Protein AF-A0A1M6QXR2-F1 (afdb_monomer_lite)

pLDDT: mean 83.91, std 20.73, range [35.38, 98.38]

Foldseek 3Di:
DDDPVVVVVVVPPPPDPPPPPPPPPPPDDDDDLLVVLVVVLVVLVVLCVLFDCVVNVVVNVVLSVLSVVCSVVVPSVSSVVSVVVSVVSVVVRLVVLVVVLVVLVVLLVPQP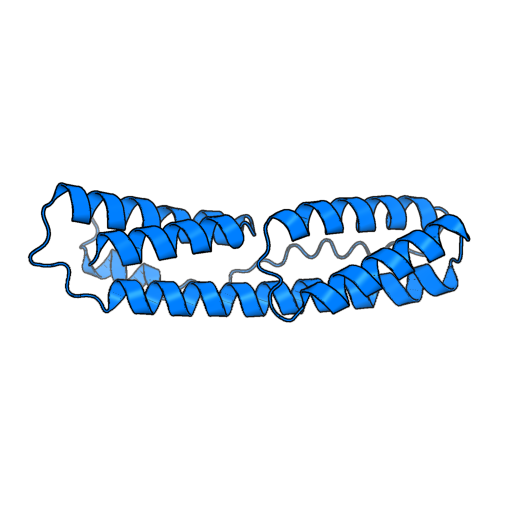QVPPDPVLVVLLVVLQVCLVVCNVVSNSVSSVVSSVVSSVSSD

Sequence (155 aa):
MFTKKQKIALIITCILSITITATASIVLLKPNNLNDFKEYVRNYKINFEHYILDKNEDTYKDLIAESEEAISNKDDKKILELKPKLKELEKKVIAEDTDLINSGLQEVKSIDISNLPEDKKKRIDSLLSEVDTLCSEKNFLKANTNIVQAKTAAK

Organism: NCBI:txid1121302

Radius of gyration: 20.45 Å; chains: 1; bounding box: 44×43×54 Å

Structure (mmCIF, N/CA/C/O backbone):
data_AF-A0A1M6QXR2-F1
#
_entry.id   AF-A0A1M6QXR2-F1
#
loop_
_atom_site.group_PDB
_atom_site.id
_atom_site.type_symbol
_atom_site.label_atom_id
_atom_site.label_alt_id
_atom_site.label_comp_id
_atom_site.label_asym_id
_atom_site.label_entity_id
_atom_site.label_seq_id
_atom_site.pdbx_PDB_ins_code
_atom_site.Cartn_x
_atom_site.Cartn_y
_atom_site.Cartn_z
_atom_site.occupancy
_atom_site.B_iso_or_equiv
_atom_site.auth_seq_id
_atom_site.auth_comp_id
_atom_site.auth_asym_id
_atom_site.auth_atom_id
_atom_site.pdbx_PDB_model_num
ATOM 1 N N . MET A 1 1 ? -12.370 32.990 19.298 1.00 40.78 1 MET A N 1
ATOM 2 C CA . MET A 1 1 ? -12.792 31.822 20.104 1.00 40.78 1 MET A CA 1
ATOM 3 C C . MET A 1 1 ? -13.859 31.081 19.305 1.00 40.78 1 MET A C 1
ATOM 5 O O . MET A 1 1 ? -15.010 31.487 19.313 1.00 40.78 1 MET A O 1
ATOM 9 N N . PHE A 1 2 ? -13.454 30.103 18.491 1.00 35.38 2 PHE A N 1
ATOM 10 C CA . PHE A 1 2 ? -14.347 29.434 17.534 1.00 35.38 2 PHE A CA 1
ATOM 11 C C . PHE A 1 2 ? -15.069 28.258 18.203 1.00 35.38 2 PHE A C 1
ATOM 13 O O . PHE A 1 2 ? -14.453 27.467 18.923 1.00 35.38 2 PHE A O 1
ATOM 20 N N . THR A 1 3 ? -16.381 28.160 17.995 1.00 49.41 3 THR A N 1
ATOM 21 C CA . THR A 1 3 ? -17.232 27.151 18.646 1.00 49.41 3 THR A CA 1
ATOM 22 C C . THR A 1 3 ? -17.075 25.784 17.972 1.00 49.41 3 THR A C 1
ATOM 24 O O . THR A 1 3 ? -16.751 25.703 16.789 1.00 49.41 3 THR A O 1
ATOM 27 N N . LYS A 1 4 ? -17.304 24.683 18.712 1.00 49.81 4 LYS A N 1
ATOM 28 C CA . LYS A 1 4 ? -17.105 23.283 18.256 1.00 49.81 4 LYS A CA 1
ATOM 29 C C . LYS A 1 4 ? -17.721 22.969 16.878 1.00 49.81 4 LYS A C 1
ATOM 31 O O . LYS A 1 4 ? -17.183 22.140 16.156 1.00 49.81 4 LYS A O 1
ATOM 36 N N . LYS A 1 5 ? -18.786 23.670 16.476 1.00 43.12 5 LYS A N 1
ATOM 37 C CA . LYS A 1 5 ? -19.438 23.506 15.166 1.00 43.12 5 LYS A CA 1
ATOM 38 C C . LYS A 1 5 ? -18.622 24.080 13.994 1.00 43.12 5 LYS A C 1
ATOM 40 O O . LYS A 1 5 ? -18.680 23.535 12.901 1.00 43.12 5 LYS A O 1
ATOM 45 N N . GLN A 1 6 ? -17.791 25.099 14.229 1.00 43.47 6 GLN A N 1
ATOM 46 C CA . GLN A 1 6 ? -16.884 25.672 13.221 1.00 43.47 6 GLN A CA 1
ATOM 47 C C . GLN A 1 6 ? -15.628 24.816 12.999 1.00 43.47 6 GLN A C 1
ATOM 49 O O . GLN A 1 6 ? -15.029 24.891 11.935 1.00 43.47 6 GLN A O 1
ATOM 54 N N . LYS A 1 7 ? -15.262 23.957 13.964 1.00 45.09 7 LYS A N 1
ATOM 55 C CA . LYS A 1 7 ? -14.206 22.946 13.780 1.00 45.09 7 LYS A CA 1
ATOM 56 C C . LYS A 1 7 ? -14.686 21.770 12.929 1.00 45.09 7 LYS A C 1
ATOM 58 O O . LYS A 1 7 ? -13.920 21.265 12.127 1.00 45.09 7 LYS A O 1
ATOM 63 N N . ILE A 1 8 ? -15.960 21.386 13.054 1.00 46.97 8 ILE A N 1
ATOM 64 C CA . ILE A 1 8 ? -16.560 20.294 12.268 1.00 46.97 8 ILE A CA 1
ATOM 65 C C . ILE A 1 8 ? -16.836 20.736 10.822 1.00 46.97 8 ILE A C 1
ATOM 67 O O . ILE A 1 8 ? -16.639 19.957 9.898 1.00 46.97 8 ILE A O 1
ATOM 71 N N . ALA A 1 9 ? -17.181 22.007 10.599 1.00 40.00 9 ALA A N 1
ATOM 72 C CA . ALA A 1 9 ? -17.304 22.563 9.249 1.00 40.00 9 ALA A CA 1
ATOM 73 C C . ALA A 1 9 ? -15.960 22.669 8.494 1.00 40.00 9 ALA A C 1
ATOM 75 O O . ALA A 1 9 ? -15.962 22.798 7.276 1.00 40.00 9 ALA A O 1
ATOM 76 N N . LEU A 1 10 ? -14.821 22.575 9.190 1.00 38.84 10 LEU A N 1
ATOM 77 C CA . LEU A 1 10 ? -13.484 22.571 8.583 1.00 38.84 10 LEU A CA 1
ATOM 78 C C . LEU A 1 10 ? -13.005 21.154 8.202 1.00 38.84 10 LEU A C 1
ATOM 80 O O . LEU A 1 10 ? -11.999 21.013 7.520 1.00 38.84 10 LEU A O 1
ATOM 84 N N . ILE A 1 11 ? -13.751 20.112 8.593 1.00 44.84 11 ILE A N 1
ATOM 85 C CA . ILE A 1 11 ? -13.460 18.697 8.290 1.00 44.84 11 ILE A CA 1
ATOM 86 C C . ILE A 1 11 ? -14.039 18.285 6.918 1.00 44.84 11 ILE A C 1
ATOM 88 O O . ILE A 1 11 ? -13.670 17.255 6.367 1.00 44.84 11 ILE A O 1
ATOM 92 N N . ILE A 1 12 ? -14.901 19.116 6.318 1.00 45.62 12 ILE A N 1
ATOM 93 C CA . ILE A 1 12 ? -15.540 18.863 5.009 1.00 45.62 12 ILE A CA 1
ATOM 94 C C . ILE A 1 12 ? -14.796 19.573 3.854 1.00 45.62 12 ILE A C 1
ATOM 96 O O . ILE A 1 12 ? -15.169 19.452 2.691 1.00 45.62 12 ILE A O 1
ATOM 100 N N . THR A 1 13 ? -13.675 20.243 4.138 1.00 40.47 13 THR A N 1
ATOM 101 C CA . THR A 1 13 ? -12.895 20.992 3.137 1.00 40.47 13 THR A CA 1
ATOM 102 C C . THR A 1 13 ? -11.477 20.441 2.983 1.00 40.47 13 THR A C 1
ATOM 104 O O . THR A 1 13 ? -10.509 21.188 3.000 1.00 40.47 13 THR A O 1
ATOM 107 N N . CYS A 1 14 ? -11.344 19.126 2.810 1.00 40.25 14 CYS A N 1
ATOM 108 C CA . CYS A 1 14 ? -10.153 18.532 2.182 1.00 40.25 14 CYS A CA 1
ATOM 109 C C . CYS A 1 14 ? -10.508 17.885 0.836 1.00 40.25 14 CYS A C 1
ATOM 111 O O . CYS A 1 14 ? -9.893 16.923 0.389 1.00 40.25 14 CYS A O 1
ATOM 113 N N . ILE A 1 15 ? -11.509 18.449 0.161 1.00 48.75 15 ILE A N 1
ATOM 114 C CA . ILE A 1 15 ? -11.624 18.361 -1.289 1.00 48.75 15 ILE A CA 1
ATOM 115 C C . ILE A 1 15 ? -10.658 19.431 -1.833 1.00 48.75 15 ILE A C 1
ATOM 117 O O . ILE A 1 15 ? -10.824 20.600 -1.504 1.00 48.75 15 ILE A O 1
ATOM 121 N N . LEU A 1 16 ? -9.674 19.030 -2.652 1.00 41.19 16 LEU A N 1
ATOM 122 C CA . LEU A 1 16 ? -8.800 19.883 -3.497 1.00 41.19 16 LEU A CA 1
ATOM 123 C C . LEU A 1 16 ? -7.460 20.430 -2.957 1.00 41.19 16 LEU A C 1
ATOM 125 O O . LEU A 1 16 ? -6.986 21.452 -3.449 1.00 41.19 16 LEU A O 1
ATOM 129 N N . SER A 1 17 ? -6.739 19.727 -2.084 1.00 41.88 17 SER A N 1
ATOM 130 C CA . SER A 1 17 ? -5.300 20.024 -1.926 1.00 41.88 17 SER A CA 1
ATOM 131 C C . SER A 1 17 ? -4.427 18.788 -1.777 1.00 41.88 17 SER A C 1
ATOM 133 O O . SER A 1 17 ? -3.462 18.782 -1.018 1.00 41.88 17 SER A O 1
ATOM 135 N N . ILE A 1 18 ? -4.702 17.754 -2.576 1.00 46.78 18 ILE A N 1
ATOM 136 C CA . ILE A 1 18 ? -3.607 16.898 -3.026 1.00 46.78 18 ILE A CA 1
ATOM 137 C C . ILE A 1 18 ? -2.852 17.748 -4.048 1.00 46.78 18 ILE A C 1
ATOM 139 O O . ILE A 1 18 ? -3.091 17.669 -5.253 1.00 46.78 18 ILE A O 1
ATOM 143 N N . THR A 1 19 ? -1.960 18.621 -3.575 1.00 39.75 19 THR A N 1
ATOM 144 C CA . THR A 1 19 ? -0.821 19.024 -4.394 1.00 39.75 19 THR A CA 1
ATOM 145 C C . THR A 1 19 ? -0.049 17.746 -4.635 1.00 39.75 19 THR A C 1
ATOM 147 O O . THR A 1 19 ? 0.795 17.341 -3.841 1.00 39.75 19 THR A O 1
ATOM 150 N N . ILE A 1 20 ? -0.416 17.072 -5.722 1.00 46.62 20 ILE A N 1
ATOM 151 C CA . ILE A 1 20 ? 0.400 16.070 -6.366 1.00 46.62 20 ILE A CA 1
ATOM 152 C C . ILE A 1 20 ? 1.669 16.839 -6.722 1.00 46.62 20 ILE A C 1
ATOM 154 O O . ILE A 1 20 ? 1.761 17.448 -7.786 1.00 46.62 20 ILE A O 1
ATOM 158 N N . THR A 1 21 ? 2.666 16.828 -5.842 1.00 40.25 21 THR A N 1
ATOM 159 C CA . THR A 1 21 ? 4.056 16.956 -6.261 1.00 40.25 21 THR A CA 1
ATOM 160 C C . THR A 1 21 ? 4.377 15.684 -7.037 1.00 40.25 21 THR A C 1
ATOM 162 O O . THR A 1 21 ? 5.170 14.837 -6.648 1.00 40.25 21 THR A O 1
ATOM 165 N N . ALA A 1 22 ? 3.733 15.553 -8.199 1.00 41.28 22 ALA A N 1
ATOM 166 C CA . ALA A 1 22 ? 4.367 14.971 -9.347 1.00 41.28 22 ALA A CA 1
ATOM 167 C C . ALA A 1 22 ? 5.531 15.914 -9.586 1.00 41.28 22 ALA A C 1
ATOM 169 O O . ALA A 1 22 ? 5.405 16.939 -10.254 1.00 41.28 22 ALA A O 1
ATOM 170 N N . THR A 1 23 ? 6.677 15.573 -9.014 1.00 39.91 23 THR A N 1
ATOM 171 C CA . THR A 1 23 ? 7.935 15.864 -9.669 1.00 39.91 23 THR A CA 1
ATOM 172 C C . THR A 1 23 ? 7.852 15.161 -11.023 1.00 39.91 23 THR A C 1
ATOM 174 O O . THR A 1 23 ? 8.256 14.019 -11.225 1.00 39.91 23 THR A O 1
ATOM 177 N N . ALA A 1 24 ? 7.186 15.834 -11.964 1.00 41.31 24 ALA A N 1
ATOM 178 C CA . ALA A 1 24 ? 7.254 15.560 -13.375 1.00 41.31 24 ALA A CA 1
ATOM 179 C C . ALA A 1 24 ? 8.661 15.971 -13.791 1.00 41.31 24 ALA A C 1
ATOM 181 O O . ALA A 1 24 ? 8.887 17.029 -14.370 1.00 41.31 24 ALA A O 1
ATOM 182 N N . SER A 1 25 ? 9.621 15.119 -13.455 1.00 40.91 25 SER A N 1
ATOM 183 C CA . SER A 1 25 ? 10.921 15.105 -14.091 1.00 40.91 25 SER A CA 1
ATOM 184 C C . SER A 1 25 ? 10.690 14.619 -15.522 1.00 40.91 25 SER A C 1
ATOM 186 O O . SER A 1 25 ? 10.895 13.450 -15.843 1.00 40.91 25 SER A O 1
ATOM 188 N N . ILE A 1 26 ? 10.190 15.511 -16.3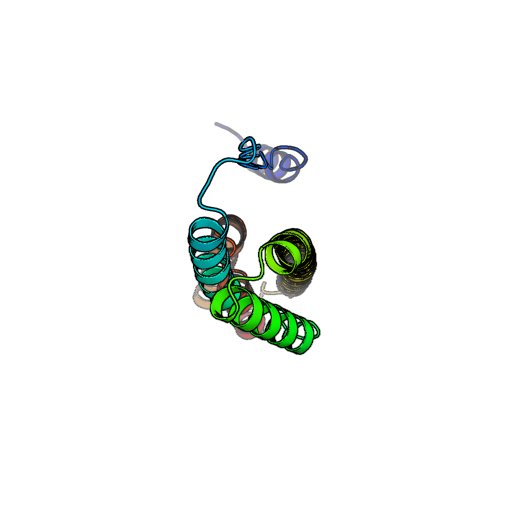82 1.00 43.47 26 ILE A N 1
ATOM 189 C CA . ILE A 1 26 ? 10.351 15.397 -17.831 1.00 43.47 26 ILE A CA 1
ATOM 190 C C . ILE A 1 26 ? 11.830 15.697 -18.075 1.00 43.47 26 ILE A C 1
ATOM 192 O O . ILE A 1 26 ? 12.222 16.824 -18.364 1.00 43.47 26 ILE A O 1
ATOM 196 N N . VAL A 1 27 ? 12.676 14.693 -17.853 1.00 40.84 27 VAL A N 1
ATOM 197 C CA . VAL A 1 27 ? 14.081 14.756 -18.240 1.00 40.84 27 VAL A CA 1
ATOM 198 C C . VAL A 1 27 ? 14.143 14.329 -19.697 1.00 40.84 27 VAL A C 1
ATOM 200 O O . VAL A 1 27 ? 13.855 13.185 -20.045 1.00 40.84 27 VAL A O 1
ATOM 203 N N . LEU A 1 28 ? 14.471 15.308 -20.542 1.00 40.56 28 LEU A N 1
ATOM 204 C CA . LEU A 1 28 ? 15.001 15.118 -21.886 1.00 40.56 28 LEU A CA 1
ATOM 205 C C . LEU A 1 28 ? 15.970 13.924 -21.884 1.00 40.56 28 LEU A C 1
ATOM 207 O O . LEU A 1 28 ? 16.961 13.942 -21.158 1.00 40.56 28 LEU A O 1
ATOM 211 N N . LEU A 1 29 ? 15.684 12.915 -22.708 1.00 50.03 29 LEU A N 1
ATOM 212 C CA . LEU A 1 29 ? 16.499 11.712 -22.895 1.00 50.03 29 LEU A CA 1
ATOM 213 C C . LEU A 1 29 ? 17.974 12.073 -23.153 1.00 50.03 29 LEU A C 1
ATOM 215 O O . LEU A 1 29 ? 18.330 12.487 -24.256 1.00 50.03 2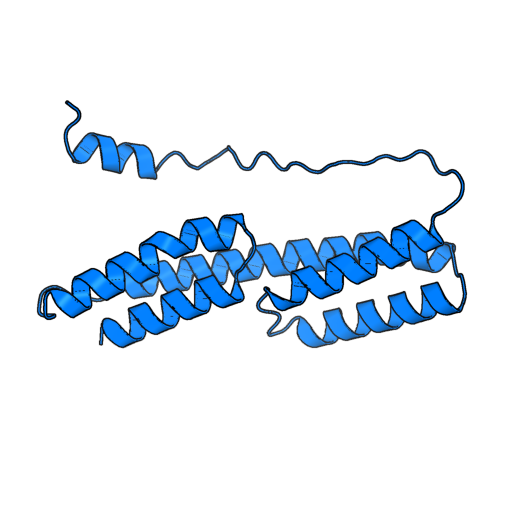9 LEU A O 1
ATOM 219 N N . LYS A 1 30 ? 18.822 11.911 -22.129 1.00 44.69 30 LYS A N 1
ATOM 220 C CA . LYS A 1 30 ? 20.296 11.926 -22.173 1.00 44.69 30 LYS A CA 1
ATOM 221 C C . LYS A 1 30 ? 20.855 11.064 -21.018 1.00 44.69 30 LYS A C 1
ATOM 223 O O . LYS A 1 30 ? 20.122 10.741 -20.091 1.00 44.69 30 LYS A O 1
ATOM 228 N N . PRO A 1 31 ? 22.101 10.577 -21.124 1.00 50.91 31 PRO A N 1
ATOM 229 C CA . PRO A 1 31 ? 22.462 9.201 -20.790 1.00 50.91 31 PRO A CA 1
ATOM 230 C C . PRO A 1 31 ? 22.632 8.961 -19.285 1.00 50.91 31 PRO A C 1
ATOM 232 O O . PRO A 1 31 ? 23.655 9.336 -18.722 1.00 50.91 31 PRO A O 1
ATOM 235 N N . ASN A 1 32 ? 21.650 8.293 -18.664 1.00 60.59 32 ASN A N 1
ATOM 236 C CA . ASN A 1 32 ? 21.855 7.278 -17.613 1.00 60.59 32 ASN A CA 1
ATOM 237 C C . ASN A 1 32 ? 20.573 6.481 -17.253 1.00 60.59 32 ASN A C 1
ATOM 239 O O . ASN A 1 32 ? 20.399 6.068 -16.108 1.00 60.59 32 ASN A O 1
ATOM 243 N N . ASN A 1 33 ? 19.696 6.208 -18.236 1.00 75.56 33 ASN A N 1
ATOM 244 C CA . ASN A 1 33 ? 18.389 5.543 -18.048 1.00 75.56 33 ASN A CA 1
ATOM 245 C C . ASN A 1 33 ? 18.436 4.291 -17.155 1.00 75.56 33 ASN A C 1
ATOM 247 O O . ASN A 1 33 ? 17.524 4.065 -16.364 1.00 75.56 33 ASN A O 1
ATOM 251 N N . LEU A 1 34 ? 19.504 3.494 -17.253 1.00 86.38 34 LEU A N 1
ATOM 252 C CA . LEU A 1 34 ? 19.678 2.285 -16.455 1.00 86.38 34 LEU A CA 1
ATOM 253 C C . LEU A 1 34 ? 19.861 2.569 -14.956 1.00 86.38 34 LEU A C 1
ATOM 255 O O . LEU A 1 34 ? 19.278 1.870 -14.132 1.00 86.38 34 LEU A O 1
ATOM 259 N N . ASN A 1 35 ? 20.680 3.556 -14.585 1.00 89.44 35 ASN A N 1
ATOM 260 C CA . ASN A 1 35 ? 20.924 3.868 -13.174 1.00 89.44 35 ASN A CA 1
ATOM 261 C C . ASN A 1 35 ? 19.698 4.529 -12.544 1.00 89.44 35 ASN A C 1
ATOM 263 O O . ASN A 1 35 ? 19.287 4.127 -11.457 1.00 89.44 35 ASN A O 1
ATOM 267 N N . ASP A 1 36 ? 19.058 5.442 -13.273 1.00 90.12 36 ASP A N 1
ATOM 268 C CA . ASP A 1 36 ? 17.815 6.078 -12.835 1.00 90.12 36 ASP A CA 1
ATOM 269 C C . ASP A 1 36 ? 16.701 5.041 -12.651 1.00 90.12 36 ASP A C 1
ATOM 271 O O . ASP A 1 36 ? 15.916 5.111 -11.705 1.00 90.12 36 ASP A O 1
ATOM 275 N N . PHE A 1 37 ? 16.624 4.047 -13.541 1.00 93.00 37 PHE A N 1
ATOM 276 C CA . PHE A 1 37 ? 15.649 2.969 -13.417 1.00 93.00 37 PHE A CA 1
ATOM 277 C C . PHE A 1 37 ? 15.977 2.011 -12.267 1.00 93.00 37 PHE A C 1
ATOM 279 O O . PHE A 1 37 ? 15.068 1.626 -11.537 1.00 93.00 37 PHE A O 1
ATOM 286 N N . LYS A 1 38 ? 17.254 1.677 -12.035 1.00 94.12 38 LYS A N 1
ATOM 287 C CA . LYS A 1 38 ? 17.679 0.900 -10.854 1.00 94.12 38 LYS A CA 1
ATOM 288 C C . LYS A 1 38 ? 17.261 1.577 -9.554 1.00 94.12 38 LYS A C 1
ATOM 290 O O . LYS A 1 38 ? 16.719 0.920 -8.667 1.00 94.12 38 LYS A O 1
ATOM 295 N N . GLU A 1 39 ? 17.513 2.878 -9.440 1.00 94.81 39 GLU A N 1
ATOM 296 C CA . GLU A 1 39 ? 17.116 3.653 -8.267 1.00 94.81 39 GLU A CA 1
ATOM 297 C C . GLU A 1 39 ? 15.591 3.715 -8.138 1.00 94.81 39 GLU A C 1
ATOM 299 O O . GLU A 1 39 ? 15.055 3.485 -7.054 1.00 94.81 39 GLU A O 1
ATOM 304 N N . TYR A 1 40 ? 14.884 3.928 -9.251 1.00 93.56 40 TYR A N 1
ATOM 305 C CA . TYR A 1 40 ? 13.425 3.900 -9.280 1.00 93.56 40 TYR A CA 1
ATOM 306 C C . TYR A 1 40 ? 12.865 2.566 -8.769 1.00 93.56 40 TYR A C 1
ATOM 308 O O . TYR A 1 40 ? 12.049 2.579 -7.855 1.00 93.56 40 TYR A O 1
ATOM 316 N N . VAL A 1 41 ? 13.330 1.427 -9.293 1.00 95.81 41 VAL A N 1
ATOM 317 C CA . VAL A 1 41 ? 12.888 0.085 -8.868 1.00 95.81 41 VAL A CA 1
ATOM 318 C C . VAL A 1 41 ? 13.224 -0.165 -7.397 1.00 95.81 41 VAL A C 1
ATOM 320 O O . VAL A 1 41 ? 12.402 -0.708 -6.663 1.00 95.81 41 VAL A O 1
ATOM 323 N N . ARG A 1 42 ? 14.396 0.275 -6.923 1.00 95.38 42 ARG A N 1
ATOM 324 C CA . ARG A 1 42 ? 14.761 0.174 -5.502 1.00 95.38 42 ARG A CA 1
ATOM 325 C C . ARG A 1 42 ? 13.787 0.949 -4.611 1.00 95.38 42 ARG A C 1
ATOM 327 O O . ARG A 1 42 ? 13.274 0.383 -3.651 1.00 95.38 42 ARG A O 1
ATOM 334 N N . ASN A 1 43 ? 13.529 2.215 -4.927 1.00 94.19 43 ASN A N 1
ATOM 335 C CA . ASN A 1 43 ? 12.611 3.056 -4.155 1.00 94.19 43 ASN A CA 1
ATOM 336 C C . ASN A 1 43 ? 11.172 2.537 -4.240 1.00 94.19 43 ASN A C 1
ATOM 338 O O . ASN A 1 43 ? 10.441 2.574 -3.257 1.00 94.19 43 ASN A O 1
ATOM 342 N N . TYR A 1 44 ? 10.787 1.996 -5.394 1.00 93.06 44 TYR A N 1
ATOM 343 C CA . TYR A 1 44 ? 9.497 1.353 -5.600 1.00 93.06 44 TYR A CA 1
ATOM 344 C C . TYR A 1 44 ? 9.298 0.163 -4.655 1.00 93.06 44 TYR A C 1
ATOM 346 O O . TYR A 1 44 ? 8.284 0.105 -3.967 1.00 93.06 44 TYR A O 1
ATOM 354 N N . LYS A 1 45 ? 10.289 -0.737 -4.554 1.00 95.38 45 LYS A N 1
ATOM 355 C CA . LYS A 1 45 ? 10.255 -1.875 -3.618 1.00 95.38 45 LYS A CA 1
ATOM 356 C C . LYS A 1 45 ? 10.110 -1.407 -2.169 1.00 95.38 45 LYS A C 1
ATOM 358 O O . LYS A 1 45 ? 9.250 -1.919 -1.467 1.00 95.38 45 LYS A O 1
ATOM 363 N N . ILE A 1 46 ? 10.887 -0.397 -1.763 1.00 94.00 46 ILE A N 1
ATOM 364 C CA . ILE A 1 46 ? 10.824 0.185 -0.410 1.00 94.00 46 ILE A CA 1
ATOM 365 C C . ILE A 1 46 ? 9.429 0.752 -0.120 1.00 94.00 46 ILE A C 1
ATOM 367 O O . ILE A 1 46 ? 8.854 0.461 0.921 1.00 94.00 46 ILE A O 1
ATOM 371 N N . ASN A 1 47 ? 8.851 1.529 -1.040 1.00 90.19 47 ASN A N 1
ATOM 372 C CA . ASN A 1 47 ? 7.511 2.088 -0.845 1.00 90.19 47 ASN A CA 1
ATOM 373 C C . ASN A 1 47 ? 6.453 0.986 -0.684 1.00 90.19 47 ASN A C 1
ATOM 375 O O . ASN A 1 47 ? 5.568 1.096 0.159 1.00 90.19 47 ASN A O 1
ATOM 379 N N . PHE A 1 48 ? 6.561 -0.082 -1.475 1.00 93.81 48 PHE A N 1
ATOM 380 C CA . PHE A 1 48 ? 5.615 -1.195 -1.470 1.00 93.81 48 PHE A CA 1
ATOM 381 C C . PHE A 1 48 ? 5.667 -2.046 -0.193 1.00 93.81 48 PHE A C 1
ATOM 383 O O . PHE A 1 48 ? 4.680 -2.712 0.112 1.00 93.81 48 PHE A O 1
ATOM 390 N N . GLU A 1 49 ? 6.738 -1.976 0.607 1.00 94.44 49 GLU A N 1
ATOM 391 C CA . GLU A 1 49 ? 6.773 -2.580 1.953 1.00 94.44 49 GLU A CA 1
ATOM 392 C C . GLU A 1 49 ? 5.723 -1.966 2.897 1.00 94.44 49 GLU A C 1
ATOM 394 O O . GLU A 1 49 ? 5.370 -2.559 3.916 1.00 94.44 49 GLU A O 1
ATOM 399 N N . HIS A 1 50 ? 5.222 -0.771 2.572 1.00 95.00 50 HIS A N 1
ATOM 400 C CA . HIS A 1 50 ? 4.270 -0.028 3.390 1.00 95.00 50 HIS A CA 1
ATOM 401 C C . HIS A 1 50 ? 2.827 -0.113 2.857 1.00 95.00 50 HIS A C 1
ATOM 403 O O . HIS A 1 50 ? 1.922 0.488 3.446 1.00 95.00 50 HIS A O 1
ATOM 409 N N . TYR A 1 51 ? 2.605 -0.807 1.736 1.00 96.06 51 TYR A N 1
ATOM 410 C CA . TYR A 1 51 ? 1.315 -0.886 1.035 1.00 96.06 51 TYR A CA 1
ATOM 411 C C . TYR A 1 51 ? 0.624 -2.225 1.301 1.00 96.06 51 TYR A C 1
ATOM 413 O O . TYR A 1 51 ? 1.248 -3.182 1.769 1.00 96.06 51 TYR A O 1
ATOM 421 N N . ILE A 1 52 ? -0.672 -2.311 1.001 1.00 96.12 52 ILE A N 1
ATOM 422 C CA . ILE A 1 52 ? -1.458 -3.538 1.167 1.00 96.12 52 ILE A CA 1
ATOM 423 C C . ILE A 1 52 ? -1.697 -4.148 -0.215 1.00 96.12 52 ILE A C 1
ATOM 4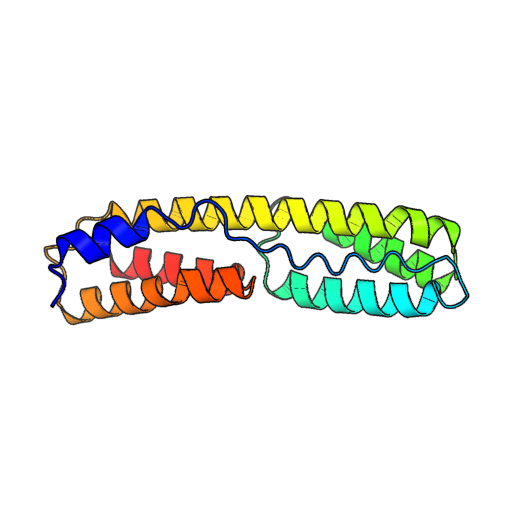25 O O . ILE A 1 52 ? -2.619 -3.792 -0.936 1.00 96.12 52 ILE A O 1
ATOM 429 N N . LEU A 1 53 ? -0.835 -5.088 -0.611 1.00 92.75 53 LEU A N 1
ATOM 430 C CA . LEU A 1 53 ? -0.862 -5.601 -1.984 1.00 92.75 53 LEU A CA 1
ATOM 431 C C . LEU A 1 53 ? -2.083 -6.462 -2.301 1.00 92.75 53 LEU A C 1
ATOM 433 O O . LEU A 1 53 ? -2.639 -6.317 -3.391 1.00 92.75 53 LEU A O 1
ATOM 437 N N . ASP A 1 54 ? -2.485 -7.332 -1.370 1.00 92.25 54 ASP A N 1
ATOM 438 C CA . ASP A 1 54 ? -3.621 -8.254 -1.506 1.00 92.25 54 ASP A CA 1
ATOM 439 C C . ASP A 1 54 ? -3.670 -8.893 -2.915 1.00 92.25 54 ASP A C 1
ATOM 441 O O . ASP A 1 54 ? -2.710 -9.529 -3.352 1.00 92.25 54 ASP A O 1
ATOM 445 N N . LYS A 1 55 ? -4.730 -8.648 -3.691 1.00 94.06 55 LYS A N 1
ATOM 446 C CA . LYS A 1 55 ? -4.911 -9.160 -5.061 1.00 94.06 55 LYS A CA 1
ATOM 447 C C . LYS A 1 55 ? -3.857 -8.717 -6.093 1.00 94.06 55 LYS A C 1
ATOM 449 O O . LYS A 1 55 ? -3.855 -9.237 -7.206 1.00 94.06 55 LYS A O 1
ATOM 454 N N . ASN A 1 56 ? -3.019 -7.726 -5.790 1.00 96.44 56 ASN A N 1
ATOM 455 C CA . ASN A 1 56 ? -1.990 -7.206 -6.697 1.00 96.44 56 ASN A CA 1
ATOM 456 C C . ASN A 1 56 ? -0.597 -7.805 -6.442 1.00 96.44 56 ASN A C 1
ATOM 458 O O . ASN A 1 56 ? 0.350 -7.426 -7.133 1.00 96.44 56 ASN A O 1
ATOM 462 N N . GLU A 1 57 ? -0.449 -8.708 -5.468 1.00 96.81 57 GLU A N 1
ATOM 463 C CA . GLU A 1 57 ? 0.851 -9.258 -5.072 1.00 96.81 57 GLU A CA 1
ATOM 464 C C . GLU A 1 57 ? 1.584 -9.947 -6.236 1.00 96.81 57 GLU A C 1
ATOM 466 O O . GLU A 1 57 ? 2.771 -9.694 -6.447 1.00 96.81 57 GLU A O 1
ATOM 471 N N . ASP A 1 58 ? 0.881 -10.754 -7.031 1.00 97.94 58 ASP A N 1
ATOM 472 C CA . ASP A 1 58 ? 1.481 -11.457 -8.172 1.00 97.94 58 ASP A CA 1
ATOM 473 C C . ASP A 1 58 ? 1.899 -10.479 -9.276 1.00 97.94 58 ASP A C 1
ATOM 475 O O . ASP A 1 58 ? 3.036 -10.507 -9.736 1.00 97.94 58 ASP A O 1
ATOM 479 N N . THR A 1 59 ? 1.032 -9.520 -9.621 1.00 98.00 59 THR A N 1
ATOM 480 C CA . THR A 1 59 ? 1.365 -8.465 -10.595 1.00 98.00 59 THR A CA 1
ATOM 481 C C . THR A 1 59 ? 2.572 -7.635 -10.153 1.00 98.00 59 THR A C 1
ATOM 483 O O . THR A 1 59 ? 3.408 -7.267 -10.979 1.00 98.00 59 THR A O 1
ATOM 486 N N . TYR A 1 60 ? 2.682 -7.336 -8.856 1.00 98.25 60 TYR A N 1
ATOM 487 C CA . TYR A 1 60 ? 3.853 -6.671 -8.294 1.00 98.25 60 TYR A CA 1
ATOM 488 C C . TYR A 1 60 ? 5.115 -7.520 -8.480 1.00 98.25 60 TYR A C 1
ATOM 490 O O . TYR A 1 60 ? 6.108 -7.023 -9.014 1.00 98.25 60 TYR A O 1
ATOM 498 N N . LYS A 1 61 ? 5.078 -8.798 -8.081 1.00 98.12 61 LYS A N 1
ATOM 499 C CA . LYS A 1 61 ? 6.219 -9.719 -8.199 1.00 98.12 61 LYS A CA 1
ATOM 500 C C . LYS A 1 61 ? 6.685 -9.863 -9.645 1.00 98.12 61 LYS A C 1
ATOM 502 O O . LYS A 1 61 ? 7.885 -9.747 -9.894 1.00 98.12 61 LYS A O 1
ATOM 507 N N . ASP A 1 62 ? 5.754 -10.038 -10.577 1.00 98.38 62 ASP A N 1
ATOM 508 C CA . ASP A 1 62 ? 6.049 -10.179 -12.004 1.00 98.38 62 ASP A CA 1
ATOM 509 C C . ASP A 1 62 ? 6.730 -8.924 -12.558 1.00 98.38 62 ASP A C 1
ATOM 511 O O . ASP A 1 62 ? 7.788 -9.005 -13.183 1.00 98.38 62 ASP A O 1
ATOM 515 N N . LEU A 1 63 ? 6.190 -7.736 -12.262 1.00 98.19 63 LEU A N 1
ATOM 516 C CA . LEU A 1 63 ? 6.782 -6.481 -12.728 1.00 98.19 63 LEU A CA 1
ATOM 517 C C . LEU A 1 63 ? 8.160 -6.211 -12.114 1.00 98.19 63 LEU A C 1
ATOM 519 O O . LEU A 1 63 ? 9.024 -5.654 -12.797 1.00 98.19 63 LEU A O 1
ATOM 523 N N . ILE A 1 64 ? 8.391 -6.592 -10.854 1.00 98.38 64 ILE A N 1
ATOM 524 C CA . ILE A 1 64 ? 9.718 -6.499 -10.233 1.00 98.38 64 ILE A CA 1
ATOM 525 C C . ILE A 1 64 ? 10.698 -7.457 -10.908 1.00 98.38 64 ILE A C 1
ATOM 527 O O . ILE A 1 64 ? 11.794 -7.022 -11.260 1.00 98.38 64 ILE A O 1
ATOM 531 N N . ALA A 1 65 ? 10.305 -8.708 -11.148 1.00 98.31 65 ALA A N 1
ATOM 532 C CA . ALA A 1 65 ? 11.146 -9.687 -11.831 1.00 98.31 65 ALA A CA 1
ATOM 533 C C . ALA A 1 65 ? 11.514 -9.227 -13.253 1.00 98.31 65 ALA A C 1
ATOM 535 O O . ALA A 1 65 ? 12.695 -9.193 -13.600 1.00 98.31 65 ALA A O 1
ATOM 536 N N . GLU A 1 66 ? 10.533 -8.770 -14.042 1.00 98.12 66 GLU A N 1
ATOM 537 C CA . GLU A 1 66 ? 10.774 -8.208 -15.379 1.00 98.12 66 GLU A CA 1
ATOM 538 C C . GLU A 1 66 ? 11.708 -6.986 -15.329 1.00 98.12 66 GLU A C 1
ATOM 540 O O . GLU A 1 66 ? 12.534 -6.782 -16.221 1.00 98.12 66 GLU A O 1
ATOM 545 N N . SER A 1 67 ? 11.595 -6.161 -14.285 1.00 97.69 67 SER A N 1
ATOM 546 C CA . SER A 1 67 ? 12.445 -4.979 -14.103 1.00 97.69 67 SER A CA 1
ATOM 547 C C . SER A 1 67 ? 13.880 -5.344 -13.745 1.00 97.69 67 SER A C 1
ATOM 549 O O . SER A 1 67 ? 14.813 -4.746 -14.284 1.00 97.69 67 SER A O 1
ATOM 551 N N . GLU A 1 68 ? 14.075 -6.325 -12.868 1.00 97.50 68 GLU A N 1
ATOM 552 C CA . GLU A 1 68 ? 15.396 -6.841 -12.506 1.00 97.50 68 GLU A CA 1
ATOM 553 C C . GLU A 1 68 ? 16.077 -7.516 -13.707 1.00 97.50 68 GLU A C 1
ATOM 555 O O . GLU A 1 68 ? 17.266 -7.281 -13.951 1.00 97.50 68 GLU A O 1
ATOM 560 N N . GLU A 1 69 ? 15.322 -8.259 -14.521 1.00 97.81 69 GLU A N 1
ATOM 561 C CA . GLU A 1 69 ? 15.807 -8.830 -15.780 1.00 97.81 69 GLU A CA 1
ATOM 562 C C . GLU A 1 69 ? 16.225 -7.738 -16.777 1.00 97.81 69 GLU A C 1
ATOM 564 O O . GLU A 1 69 ? 17.348 -7.765 -17.288 1.00 97.81 69 GLU A O 1
ATOM 569 N N . ALA A 1 70 ? 15.373 -6.733 -17.012 1.00 95.19 70 ALA A N 1
ATOM 570 C CA . ALA A 1 70 ? 15.680 -5.619 -17.911 1.00 95.19 70 ALA A CA 1
ATOM 571 C C . ALA A 1 70 ? 16.940 -4.852 -17.472 1.00 95.19 70 ALA A C 1
ATOM 573 O O . ALA A 1 70 ? 17.771 -4.473 -18.299 1.00 95.19 70 ALA A O 1
ATOM 574 N N . ILE A 1 71 ? 17.120 -4.670 -16.161 1.00 94.81 71 ILE A N 1
ATOM 575 C CA . ILE A 1 71 ? 18.316 -4.061 -15.573 1.00 94.81 71 ILE A CA 1
ATOM 576 C C . ILE A 1 71 ? 19.562 -4.918 -15.825 1.00 94.81 71 ILE A C 1
ATOM 578 O O . ILE A 1 71 ? 20.616 -4.379 -16.180 1.00 94.81 71 ILE A O 1
ATOM 582 N N . SER A 1 72 ? 19.456 -6.232 -15.617 1.00 96.31 72 SER A N 1
ATOM 583 C CA . SER A 1 72 ? 20.560 -7.183 -15.789 1.00 96.31 72 SER A CA 1
ATOM 584 C C . SER A 1 72 ? 21.032 -7.232 -17.243 1.00 96.31 72 SER A C 1
ATOM 586 O O . SER A 1 72 ? 22.227 -7.119 -17.528 1.00 96.31 72 SER A O 1
ATOM 588 N N . ASN A 1 73 ? 20.070 -7.280 -18.165 1.00 95.75 73 ASN A N 1
ATOM 589 C CA . ASN A 1 73 ? 20.303 -7.328 -19.605 1.00 95.75 73 ASN A CA 1
ATOM 590 C C . ASN A 1 73 ? 20.640 -5.955 -20.208 1.00 95.75 73 ASN A C 1
ATOM 592 O O . ASN A 1 73 ? 21.021 -5.882 -21.375 1.00 95.75 73 ASN A O 1
ATOM 596 N N . LYS A 1 74 ? 20.531 -4.872 -19.423 1.00 92.81 74 LYS A N 1
ATOM 597 C CA . LYS A 1 74 ? 20.670 -3.479 -19.885 1.00 92.81 74 LYS A CA 1
ATOM 598 C C . LYS A 1 74 ? 19.734 -3.170 -21.065 1.00 92.81 74 LYS A C 1
ATOM 600 O O . LYS A 1 74 ? 20.124 -2.491 -22.014 1.00 92.81 74 LYS A O 1
ATOM 605 N N . ASP A 1 75 ? 18.513 -3.698 -21.015 1.00 91.94 75 ASP A N 1
ATOM 606 C CA . ASP A 1 75 ? 17.512 -3.542 -22.071 1.00 91.94 75 ASP A CA 1
ATOM 607 C C . ASP A 1 75 ? 16.776 -2.204 -21.920 1.00 91.94 75 ASP A C 1
ATOM 609 O O . ASP A 1 75 ? 15.741 -2.094 -21.257 1.00 91.94 75 ASP A O 1
ATOM 613 N N . ASP A 1 76 ? 17.321 -1.166 -22.553 1.00 88.19 76 ASP A N 1
ATOM 614 C CA . ASP A 1 76 ? 16.761 0.188 -22.513 1.00 88.19 76 ASP A CA 1
ATOM 615 C C . ASP A 1 76 ? 15.315 0.259 -23.028 1.00 88.19 76 ASP A C 1
ATOM 617 O O . ASP A 1 76 ? 14.522 1.064 -22.532 1.00 88.19 76 ASP A O 1
ATOM 621 N N . LYS A 1 77 ? 14.938 -0.581 -24.001 1.00 90.06 77 LYS A N 1
ATOM 622 C CA . LYS A 1 77 ? 13.573 -0.593 -24.537 1.00 90.06 77 LYS A CA 1
ATOM 623 C C . LYS A 1 77 ? 12.609 -1.126 -23.483 1.00 90.06 77 LYS A C 1
ATOM 625 O O . LYS A 1 77 ? 11.599 -0.482 -23.195 1.00 90.06 77 LYS A O 1
ATOM 630 N N . LYS A 1 78 ? 12.947 -2.258 -22.868 1.00 92.69 78 LYS A N 1
ATOM 631 C CA . LYS A 1 78 ? 12.137 -2.861 -21.807 1.00 92.69 78 LYS A CA 1
ATOM 632 C C . LYS A 1 78 ? 12.045 -1.945 -20.582 1.00 92.69 78 LYS A C 1
ATOM 634 O O . LYS A 1 78 ? 10.967 -1.802 -20.012 1.00 92.69 78 LYS A O 1
ATOM 639 N N . ILE A 1 79 ? 13.122 -1.241 -20.230 1.00 90.44 79 ILE A N 1
ATOM 640 C CA . ILE A 1 79 ? 13.125 -0.225 -19.161 1.00 90.44 79 ILE A CA 1
ATOM 641 C C . ILE A 1 79 ? 12.089 0.881 -19.425 1.00 90.44 79 ILE A C 1
ATOM 643 O O . ILE A 1 79 ? 11.315 1.238 -18.530 1.00 90.44 79 ILE A O 1
ATOM 647 N N . LEU A 1 80 ? 12.041 1.410 -20.652 1.00 89.50 80 LEU A N 1
ATOM 648 C CA . LEU A 1 80 ? 11.069 2.440 -21.038 1.00 89.50 80 LEU A CA 1
ATOM 649 C C . LEU A 1 80 ? 9.622 1.926 -20.993 1.00 89.50 80 LEU A C 1
ATOM 651 O O . LEU A 1 80 ? 8.718 2.691 -20.656 1.00 89.50 80 LEU A O 1
ATOM 655 N N . GLU A 1 81 ? 9.404 0.645 -21.288 1.00 93.62 81 GLU A N 1
ATOM 656 C CA . GLU A 1 81 ? 8.088 -0.004 -21.228 1.00 93.62 81 GLU A CA 1
ATOM 657 C C . GLU A 1 81 ? 7.635 -0.327 -19.794 1.00 93.62 81 GLU A C 1
ATOM 659 O O . GLU A 1 81 ? 6.442 -0.257 -19.494 1.00 93.62 81 GLU A O 1
ATOM 664 N N . LEU A 1 82 ? 8.559 -0.672 -18.892 1.00 96.00 82 LEU A N 1
ATOM 665 C CA . LEU A 1 82 ? 8.240 -1.102 -17.525 1.00 96.00 82 LEU A CA 1
ATOM 666 C C . LEU A 1 82 ? 7.959 0.060 -16.573 1.00 96.00 82 LEU A C 1
ATOM 668 O O . LEU A 1 82 ? 7.052 -0.027 -15.744 1.00 96.00 82 LEU A O 1
ATOM 672 N N . LYS A 1 83 ? 8.683 1.177 -16.704 1.00 91.88 83 LYS A N 1
ATOM 673 C CA . LYS A 1 83 ? 8.487 2.360 -15.849 1.00 91.88 83 LYS A CA 1
ATOM 674 C C . LYS A 1 83 ? 7.026 2.852 -15.781 1.00 91.88 83 LYS A C 1
ATOM 676 O O . LYS A 1 83 ? 6.551 3.097 -14.670 1.00 91.88 83 LYS A O 1
ATOM 681 N N . PRO A 1 84 ? 6.278 3.008 -16.894 1.00 93.31 84 PRO A N 1
ATOM 682 C CA . PRO A 1 84 ? 4.870 3.396 -16.821 1.00 93.31 84 PRO A CA 1
ATOM 683 C C . PRO A 1 84 ? 3.983 2.322 -16.176 1.00 93.31 84 PRO A C 1
ATOM 685 O O . PRO A 1 84 ? 3.094 2.693 -15.415 1.00 93.31 84 PRO A O 1
ATOM 688 N N . LYS A 1 85 ? 4.248 1.026 -16.403 1.00 96.50 85 LYS A N 1
ATOM 689 C CA . LYS A 1 85 ? 3.483 -0.079 -15.793 1.00 96.50 85 LYS A CA 1
ATOM 690 C C . LYS A 1 85 ? 3.633 -0.110 -14.272 1.00 96.50 85 LYS A C 1
ATOM 692 O O . LYS A 1 85 ? 2.638 -0.197 -13.560 1.00 96.50 85 LYS A O 1
ATOM 697 N N . LEU A 1 86 ? 4.861 0.043 -13.772 1.00 96.38 86 LEU A N 1
ATOM 698 C CA . LEU A 1 86 ? 5.135 0.161 -12.336 1.00 96.38 86 LEU A CA 1
ATOM 699 C C . LEU A 1 86 ? 4.363 1.340 -11.729 1.00 96.38 86 LEU A C 1
ATOM 701 O O . LEU A 1 86 ? 3.670 1.185 -10.724 1.00 96.38 86 LEU A O 1
ATOM 705 N N . LYS A 1 87 ? 4.412 2.510 -12.377 1.00 95.00 87 LYS A N 1
ATOM 706 C CA . LYS A 1 87 ? 3.682 3.708 -11.935 1.00 95.00 87 LYS A CA 1
ATOM 707 C C . LYS A 1 87 ? 2.164 3.520 -11.946 1.00 95.00 87 LYS A C 1
ATOM 709 O O . LYS A 1 87 ? 1.474 4.063 -11.087 1.00 95.00 87 LYS A O 1
ATOM 714 N N . GLU A 1 88 ? 1.632 2.817 -12.938 1.00 96.75 88 GLU A N 1
ATOM 715 C CA . GLU A 1 88 ? 0.207 2.501 -13.019 1.00 96.75 88 GLU A CA 1
ATOM 716 C C . GLU A 1 88 ? -0.219 1.580 -11.876 1.00 96.75 88 GLU A C 1
ATOM 718 O O . GLU A 1 88 ? -1.197 1.886 -11.191 1.00 96.75 88 GLU A O 1
ATOM 723 N N . LEU A 1 89 ? 0.562 0.530 -11.603 1.00 97.56 89 LEU A N 1
ATOM 724 C CA . LEU A 1 89 ? 0.319 -0.354 -10.469 1.00 97.56 89 LEU A CA 1
ATOM 725 C C . LEU A 1 89 ? 0.373 0.409 -9.138 1.00 97.56 89 LEU A C 1
ATOM 727 O O . LEU A 1 89 ? -0.531 0.259 -8.326 1.00 97.56 89 LEU A O 1
ATOM 731 N N . GLU A 1 90 ? 1.371 1.274 -8.932 1.00 95.12 90 GLU A N 1
ATOM 732 C CA . GLU A 1 90 ? 1.483 2.093 -7.713 1.00 95.12 90 GLU A CA 1
ATOM 733 C C . GLU A 1 90 ? 0.242 2.963 -7.507 1.00 95.12 90 GLU A C 1
ATOM 735 O O . GLU A 1 90 ? -0.330 2.987 -6.422 1.00 95.12 90 GLU A O 1
ATOM 740 N N . LYS A 1 91 ? -0.222 3.648 -8.557 1.00 95.56 91 LYS A N 1
ATOM 741 C CA . LYS A 1 91 ? -1.447 4.454 -8.481 1.00 95.56 91 LYS A CA 1
ATOM 742 C C . LYS A 1 91 ? -2.669 3.613 -8.137 1.00 95.56 91 LYS A C 1
ATOM 744 O O . LYS A 1 91 ? -3.501 4.062 -7.353 1.00 95.56 91 LYS A O 1
ATOM 749 N N . LYS A 1 92 ? -2.787 2.433 -8.749 1.00 96.06 92 LYS A N 1
ATOM 750 C CA . LYS A 1 92 ? -3.895 1.511 -8.509 1.00 96.06 92 LYS A CA 1
ATOM 751 C C . LYS A 1 92 ? -3.902 1.043 -7.054 1.00 96.06 92 LYS A C 1
ATOM 753 O O . LYS A 1 92 ? -4.926 1.183 -6.400 1.00 96.06 92 LYS A O 1
ATOM 758 N N . VAL A 1 93 ? -2.764 0.567 -6.547 1.00 96.50 93 VAL A N 1
ATOM 759 C CA . VAL A 1 93 ? -2.626 0.103 -5.157 1.00 96.50 93 VAL A CA 1
ATOM 760 C C . VAL A 1 93 ? -2.914 1.239 -4.178 1.00 96.50 93 VAL A C 1
ATOM 762 O O . VAL A 1 93 ? -3.704 1.054 -3.267 1.00 96.50 93 VAL A O 1
ATOM 765 N N . ILE A 1 94 ? -2.386 2.446 -4.407 1.00 95.38 94 ILE A N 1
ATOM 766 C CA . ILE A 1 94 ? -2.678 3.610 -3.551 1.00 95.38 94 ILE A CA 1
ATOM 767 C C . ILE A 1 94 ? -4.183 3.913 -3.491 1.00 95.38 94 ILE A C 1
ATOM 769 O O . ILE A 1 94 ? -4.698 4.241 -2.422 1.00 95.38 94 ILE A O 1
ATOM 773 N N . ALA A 1 95 ? -4.888 3.845 -4.624 1.00 95.38 95 ALA A N 1
ATOM 774 C CA . ALA A 1 95 ? -6.329 4.079 -4.654 1.00 95.38 95 ALA A CA 1
ATOM 775 C C . ALA A 1 95 ? -7.091 2.993 -3.877 1.00 95.38 95 ALA A C 1
ATOM 777 O O . ALA A 1 95 ? -7.935 3.318 -3.047 1.00 95.38 95 ALA A O 1
ATOM 778 N N . GLU A 1 96 ? -6.743 1.724 -4.094 1.00 95.81 96 GLU A N 1
ATOM 779 C CA . GLU A 1 96 ? -7.365 0.586 -3.409 1.00 95.81 96 GLU A CA 1
ATOM 780 C C . GLU A 1 96 ? -7.101 0.612 -1.895 1.00 95.81 96 GLU A C 1
ATOM 782 O O . GLU A 1 96 ? -8.033 0.441 -1.107 1.00 95.81 96 GLU A O 1
ATOM 787 N N . ASP A 1 97 ? -5.872 0.920 -1.479 1.00 96.44 97 ASP A N 1
ATOM 788 C CA . ASP A 1 97 ? -5.503 1.090 -0.074 1.00 96.44 97 ASP A CA 1
ATOM 789 C C . ASP A 1 97 ? -6.271 2.254 0.560 1.00 96.44 97 ASP A C 1
ATOM 791 O O . ASP A 1 97 ? -6.797 2.131 1.665 1.00 96.44 97 ASP A O 1
ATOM 795 N N . THR A 1 98 ? -6.397 3.380 -0.146 1.00 94.19 98 THR A N 1
ATOM 796 C CA . THR A 1 98 ? -7.169 4.538 0.331 1.00 94.19 98 THR A CA 1
ATOM 797 C C . THR A 1 98 ? -8.638 4.174 0.554 1.00 94.19 98 THR A C 1
ATOM 799 O O . THR A 1 98 ? -9.212 4.529 1.587 1.00 94.19 98 THR A O 1
ATOM 802 N N . ASP A 1 99 ? -9.247 3.438 -0.375 1.00 95.38 99 ASP A N 1
ATOM 803 C CA . ASP A 1 99 ? -10.633 2.978 -0.250 1.00 95.38 99 ASP A CA 1
ATOM 804 C C . ASP A 1 99 ? -10.804 2.006 0.926 1.00 95.38 99 ASP A C 1
ATOM 806 O O . ASP A 1 99 ? -11.754 2.140 1.707 1.00 95.38 99 ASP A O 1
ATOM 810 N N . LEU A 1 100 ? -9.857 1.081 1.112 1.00 95.62 100 LEU A N 1
ATOM 811 C CA . LEU A 1 100 ? -9.842 0.147 2.239 1.00 95.62 100 LEU A CA 1
ATOM 812 C C . LEU A 1 100 ? -9.772 0.884 3.583 1.00 95.62 100 LEU A C 1
ATOM 814 O O . LEU A 1 100 ? -10.570 0.609 4.484 1.00 95.62 100 LEU A O 1
ATOM 818 N N . ILE A 1 101 ? -8.854 1.846 3.712 1.00 96.44 101 ILE A N 1
ATOM 819 C CA . ILE A 1 101 ? -8.713 2.682 4.911 1.00 96.44 101 ILE A CA 1
ATOM 820 C C . ILE A 1 101 ? -10.010 3.445 5.186 1.00 96.44 101 ILE A C 1
ATOM 822 O O . ILE A 1 101 ? -10.506 3.435 6.316 1.00 96.44 101 ILE A O 1
ATOM 826 N N . ASN A 1 102 ? -10.590 4.076 4.165 1.00 94.31 102 ASN A N 1
ATOM 827 C CA . ASN A 1 102 ? -11.828 4.836 4.310 1.00 94.31 102 ASN A CA 1
ATOM 828 C C . ASN A 1 102 ? -12.988 3.949 4.772 1.00 94.31 102 ASN A C 1
ATOM 830 O O . ASN A 1 102 ? -13.716 4.333 5.692 1.00 94.31 102 ASN A O 1
ATOM 834 N N . SER A 1 103 ? -13.136 2.756 4.191 1.00 94.31 103 SER A N 1
ATOM 835 C CA . SER A 1 103 ? -14.143 1.780 4.622 1.00 94.31 103 SER A CA 1
ATOM 836 C C . SER A 1 103 ? -13.929 1.378 6.081 1.00 94.31 103 SER A C 1
ATOM 838 O O . SER A 1 103 ? -14.848 1.469 6.896 1.00 94.31 103 SER A O 1
ATOM 840 N N . GLY A 1 104 ? -12.697 1.024 6.451 1.00 94.25 104 GLY A N 1
ATOM 841 C CA . GLY A 1 104 ? -12.360 0.634 7.817 1.00 94.25 104 GLY A CA 1
ATOM 842 C C . GLY A 1 104 ? -12.619 1.743 8.846 1.00 94.25 104 GLY A C 1
ATOM 843 O O . GLY A 1 104 ? -13.146 1.475 9.927 1.00 94.25 104 GLY A O 1
ATOM 844 N N . LEU A 1 105 ? -12.330 3.003 8.508 1.00 94.44 105 LEU A N 1
ATOM 845 C CA . LEU A 1 105 ? -12.655 4.157 9.353 1.00 94.44 105 LEU A CA 1
ATOM 846 C C . LEU A 1 105 ? -14.164 4.323 9.557 1.00 94.44 105 LEU A C 1
ATOM 848 O O . LEU A 1 105 ? -14.597 4.608 10.676 1.00 94.44 105 LEU A O 1
ATOM 852 N N . GLN A 1 106 ? -14.963 4.171 8.498 1.00 93.94 106 GLN A N 1
ATOM 853 C CA . GLN A 1 106 ? -16.424 4.248 8.602 1.00 93.94 106 GLN A CA 1
ATOM 854 C C . GLN A 1 106 ? -16.975 3.128 9.481 1.00 93.94 106 GLN A C 1
ATOM 856 O O . GLN A 1 106 ? -17.816 3.382 10.344 1.00 93.94 106 GLN A O 1
ATOM 861 N N . GLU A 1 107 ? -16.450 1.914 9.327 1.00 94.19 107 GLU A N 1
ATOM 862 C CA . GLU A 1 107 ? -16.822 0.787 10.176 1.00 94.19 107 GLU A CA 1
ATOM 863 C C . GLU A 1 107 ? -16.539 1.081 11.650 1.00 94.19 107 GLU A C 1
ATOM 865 O O . GLU A 1 107 ? -17.440 0.922 12.470 1.00 94.19 107 GLU A O 1
ATOM 870 N N . VAL A 1 108 ? -15.344 1.570 12.005 1.00 93.62 108 VAL A N 1
ATOM 871 C CA . VAL A 1 108 ? -15.027 1.908 13.406 1.00 93.62 108 VAL A CA 1
ATOM 872 C C . VAL A 1 108 ? -15.950 3.007 13.940 1.00 93.62 108 VAL A C 1
ATOM 874 O O . VAL A 1 108 ? -16.458 2.883 15.052 1.00 93.62 108 VAL A O 1
ATOM 877 N N . LYS A 1 109 ? -16.219 4.052 13.148 1.00 90.00 109 LYS A N 1
ATOM 878 C CA . LYS A 1 109 ? -17.112 5.163 13.531 1.00 90.00 109 LYS A CA 1
ATOM 879 C C . LYS A 1 109 ? -18.568 4.737 13.726 1.00 90.00 109 LYS A C 1
ATOM 881 O O . LYS A 1 109 ? -19.303 5.422 14.431 1.00 90.00 109 LYS A O 1
ATOM 886 N N . SER A 1 110 ? -18.985 3.640 13.098 1.00 94.00 110 SER A N 1
ATOM 887 C CA . SER A 1 110 ? -20.340 3.099 13.227 1.00 94.00 110 SER A CA 1
ATOM 888 C C . SER A 1 110 ? -20.560 2.280 14.504 1.00 94.00 110 SER A C 1
ATOM 890 O O . SER A 1 110 ? -21.704 1.984 14.845 1.00 94.00 110 SER A O 1
ATOM 892 N N . ILE A 1 111 ? -19.489 1.909 15.216 1.00 93.94 111 ILE A N 1
ATOM 893 C CA . ILE A 1 111 ? -19.588 1.125 16.448 1.00 93.94 111 ILE A CA 1
ATOM 894 C C . ILE A 1 111 ? -20.021 2.040 17.597 1.00 93.94 111 ILE A C 1
ATOM 896 O O . ILE A 1 111 ? -19.397 3.070 17.856 1.00 93.94 111 ILE A O 1
ATOM 900 N N . ASP A 1 112 ? -21.071 1.649 18.324 1.00 93.31 112 ASP A N 1
ATOM 901 C CA . ASP A 1 112 ? -21.472 2.351 19.543 1.00 93.31 112 ASP A CA 1
ATOM 902 C C . ASP A 1 112 ? -20.479 2.070 20.679 1.00 93.31 112 ASP A C 1
ATOM 904 O O . ASP A 1 112 ? -20.485 1.010 21.304 1.00 93.31 112 ASP A O 1
ATOM 908 N N . ILE A 1 113 ? -19.631 3.058 20.955 1.00 93.62 113 ILE A N 1
ATOM 909 C CA . ILE A 1 113 ? -18.631 3.004 22.024 1.00 93.62 113 ILE A CA 1
ATOM 910 C C . ILE A 1 113 ? -19.098 3.679 23.320 1.00 93.62 113 ILE A C 1
ATOM 912 O O . ILE A 1 113 ? -18.303 3.813 24.252 1.00 93.62 113 ILE A O 1
ATOM 916 N N . SER A 1 114 ? -20.353 4.132 23.419 1.00 93.00 114 SER A N 1
ATOM 917 C CA . SER A 1 114 ? -20.855 4.926 24.555 1.00 93.00 114 SER A CA 1
ATOM 918 C C . SER A 1 114 ? -20.666 4.234 25.909 1.00 93.00 114 SER A C 1
ATOM 920 O O . SER A 1 114 ? -20.275 4.887 26.882 1.00 93.00 114 SER A O 1
ATOM 922 N N . ASN A 1 115 ? -20.826 2.911 25.944 1.00 94.38 115 ASN A N 1
ATOM 923 C CA . ASN A 1 115 ? -20.710 2.086 27.148 1.00 94.38 115 ASN A CA 1
ATOM 924 C C . ASN A 1 115 ? -19.279 1.608 27.450 1.00 94.38 115 ASN A C 1
ATOM 926 O O . ASN A 1 115 ? -19.064 0.917 28.446 1.00 94.38 115 ASN A O 1
ATOM 930 N N . LEU A 1 116 ? -18.288 1.958 26.622 1.00 95.25 116 LEU A N 1
ATOM 931 C CA . LEU A 1 116 ? -16.905 1.555 26.869 1.00 95.25 116 LEU A CA 1
ATOM 932 C C . LEU A 1 116 ? -16.254 2.377 27.997 1.00 95.25 116 LEU A C 1
ATOM 934 O O . LEU A 1 116 ? -16.542 3.575 28.140 1.00 95.25 116 LEU A O 1
ATOM 938 N N . PRO A 1 117 ? -15.322 1.764 28.753 1.00 96.12 117 PRO A N 1
ATOM 939 C CA . PRO A 1 117 ? -14.417 2.475 29.648 1.00 96.12 117 PRO A CA 1
ATOM 940 C C . PRO A 1 117 ? -13.667 3.619 28.949 1.00 96.12 117 PRO A C 1
ATOM 942 O O . PRO A 1 117 ? -13.321 3.536 27.768 1.00 96.12 117 PRO A O 1
ATOM 945 N N . GLU A 1 118 ? -13.399 4.694 29.688 1.00 95.25 118 GLU A N 1
ATOM 946 C CA . GLU A 1 118 ? -12.787 5.919 29.154 1.00 95.25 118 GLU A CA 1
ATOM 947 C C . GLU A 1 118 ? -11.367 5.695 28.607 1.00 95.25 118 GLU A C 1
ATOM 949 O O . GLU A 1 118 ? -10.966 6.311 27.621 1.00 95.25 118 GLU A O 1
ATOM 954 N N . ASP A 1 119 ? -10.602 4.784 29.206 1.00 95.56 119 ASP A N 1
ATOM 955 C CA . ASP A 1 119 ? -9.278 4.380 28.729 1.00 95.56 119 ASP A CA 1
ATOM 956 C C . ASP A 1 119 ? -9.343 3.707 27.349 1.00 95.56 119 ASP A C 1
ATOM 958 O O . ASP A 1 119 ? -8.521 4.009 26.478 1.00 95.56 119 ASP A O 1
ATOM 962 N N . LYS A 1 120 ? -10.361 2.870 27.098 1.00 95.25 120 LYS A N 1
ATOM 963 C CA . LYS A 1 120 ? -10.591 2.275 25.774 1.00 95.25 120 LYS A CA 1
ATOM 964 C C . LYS A 1 120 ? -10.984 3.328 24.741 1.00 95.25 120 LYS A C 1
ATOM 966 O O . LYS A 1 120 ? -10.442 3.310 23.638 1.00 95.25 120 LYS A O 1
ATOM 971 N N . LYS A 1 121 ? -11.873 4.262 25.097 1.00 95.19 121 LYS A N 1
ATOM 972 C CA . LYS A 1 121 ? -12.284 5.369 24.212 1.00 95.19 121 LYS A CA 1
ATOM 973 C C . LYS A 1 121 ? -11.085 6.217 23.790 1.00 95.19 121 LYS A C 1
ATOM 975 O O . LYS A 1 121 ? -10.842 6.379 22.600 1.00 95.19 121 LYS A O 1
ATOM 980 N N . LYS A 1 122 ? -10.260 6.643 24.753 1.00 94.75 122 LYS A N 1
ATOM 981 C CA . LYS A 1 122 ? -9.020 7.393 24.483 1.00 94.75 122 LYS A CA 1
ATOM 982 C C . LYS A 1 122 ? -8.046 6.625 23.598 1.00 94.75 122 LYS A C 1
ATOM 984 O O . LYS A 1 122 ? -7.404 7.218 22.735 1.00 94.75 122 LYS A O 1
ATOM 989 N N . ARG A 1 123 ? -7.927 5.310 23.800 1.00 94.81 123 ARG A N 1
ATOM 990 C CA . ARG A 1 123 ? -7.089 4.460 22.950 1.00 94.81 123 ARG A CA 1
ATOM 991 C C . ARG A 1 123 ? -7.597 4.426 21.508 1.00 94.81 123 ARG A C 1
ATOM 993 O O . ARG A 1 123 ? -6.782 4.534 20.598 1.00 94.81 123 ARG A O 1
ATOM 1000 N N . ILE A 1 124 ? -8.907 4.285 21.303 1.00 95.25 124 ILE A N 1
ATOM 1001 C CA . ILE A 1 124 ? -9.528 4.336 19.970 1.00 95.25 124 ILE A CA 1
ATOM 1002 C C . ILE A 1 124 ? -9.238 5.691 19.317 1.00 95.25 124 ILE A C 1
ATOM 1004 O O . ILE A 1 124 ? -8.700 5.717 18.214 1.00 95.25 124 ILE A O 1
ATOM 1008 N N . ASP A 1 125 ? -9.493 6.798 20.017 1.00 93.75 125 ASP A N 1
ATOM 1009 C CA . ASP A 1 125 ? -9.238 8.148 19.496 1.00 93.75 125 ASP A CA 1
ATOM 1010 C C . ASP A 1 125 ? -7.768 8.351 19.104 1.00 93.75 125 ASP A C 1
ATOM 1012 O O . ASP A 1 125 ? -7.480 8.868 18.025 1.00 93.75 125 ASP A O 1
ATOM 1016 N N . SER A 1 126 ? -6.831 7.895 19.944 1.00 94.56 126 SER A N 1
ATOM 1017 C CA . SER A 1 126 ? -5.395 7.970 19.658 1.00 94.56 126 SER A CA 1
ATOM 1018 C C . SER A 1 126 ? -5.033 7.200 18.388 1.00 94.56 126 SER A C 1
ATOM 1020 O O . SER A 1 126 ? -4.381 7.761 17.509 1.00 94.56 126 SER A O 1
ATOM 1022 N N . LEU A 1 127 ? -5.489 5.948 18.260 1.00 94.50 127 LEU A N 1
ATOM 1023 C CA . LEU A 1 127 ? -5.229 5.114 17.081 1.00 94.50 127 LEU A CA 1
ATOM 1024 C C . LEU A 1 127 ? -5.771 5.755 15.800 1.00 94.50 127 LEU A C 1
ATOM 1026 O O . LEU A 1 127 ? -5.088 5.739 14.778 1.00 94.50 127 LEU A O 1
ATOM 1030 N N . LEU A 1 128 ? -6.978 6.328 15.859 1.00 94.38 128 LEU A N 1
ATOM 1031 C CA . LEU A 1 128 ? -7.621 6.961 14.708 1.00 94.38 128 LEU A CA 1
ATOM 1032 C C . LEU A 1 128 ? -6.988 8.307 14.339 1.00 94.38 128 LEU A C 1
ATOM 1034 O O . LEU A 1 128 ? -6.940 8.641 13.159 1.00 94.38 128 LEU A O 1
ATOM 1038 N N . SER A 1 129 ? -6.472 9.061 15.314 1.00 93.06 129 SER A N 1
ATOM 1039 C CA . SER A 1 129 ? -5.843 10.367 15.067 1.00 93.06 129 SER A CA 1
ATOM 1040 C C . SER A 1 129 ? -4.566 10.289 14.224 1.00 93.06 129 SER A C 1
ATOM 1042 O O . SER A 1 129 ? -4.215 11.254 13.550 1.00 93.06 129 SER A O 1
ATOM 1044 N N . GLU A 1 130 ? -3.889 9.139 14.228 1.00 93.12 130 GLU A N 1
ATOM 1045 C CA . GLU A 1 130 ? -2.667 8.912 13.451 1.00 93.12 130 GLU A CA 1
ATOM 1046 C C . GLU A 1 130 ? -2.943 8.464 12.009 1.00 93.12 130 GLU A C 1
ATOM 1048 O O . GLU A 1 130 ? -2.048 8.538 11.168 1.00 93.12 130 GLU A O 1
ATOM 1053 N N . VAL A 1 131 ? -4.160 7.998 11.700 1.00 92.75 131 VAL A N 1
ATOM 1054 C CA . VAL A 1 131 ? -4.473 7.374 10.402 1.00 92.75 131 VAL A CA 1
ATOM 1055 C C . VAL A 1 131 ? -4.263 8.346 9.241 1.00 92.75 131 VAL A C 1
ATOM 1057 O O . VAL A 1 131 ? -3.645 7.967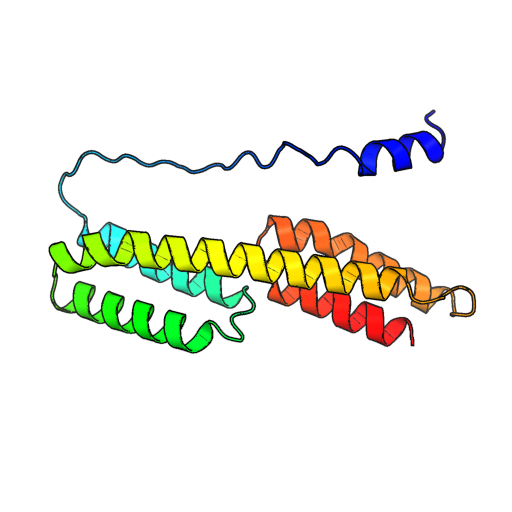 8.248 1.00 92.75 131 VAL A O 1
ATOM 1060 N N . ASP A 1 132 ? -4.705 9.598 9.371 1.00 88.19 132 ASP A N 1
ATOM 1061 C CA . ASP A 1 132 ? -4.574 10.605 8.308 1.00 88.19 132 ASP A CA 1
ATOM 1062 C C . ASP A 1 132 ? -3.101 10.944 8.017 1.00 88.19 132 ASP A C 1
ATOM 1064 O O . ASP A 1 132 ? -2.695 11.078 6.856 1.00 88.19 132 ASP A O 1
ATOM 1068 N N . THR A 1 133 ? -2.280 11.033 9.069 1.00 91.69 133 THR A N 1
ATOM 1069 C CA . THR A 1 133 ? -0.830 11.244 8.953 1.00 91.69 133 THR A CA 1
ATOM 1070 C C . THR A 1 133 ? -0.178 10.066 8.240 1.00 91.69 133 THR A C 1
ATOM 1072 O O . THR A 1 133 ? 0.529 10.262 7.253 1.00 91.69 133 THR A O 1
ATOM 1075 N N . LEU A 1 134 ? -0.483 8.839 8.669 1.00 92.38 134 LEU A N 1
ATOM 1076 C CA . LEU A 1 134 ? 0.055 7.623 8.060 1.00 92.38 134 LEU A CA 1
ATOM 1077 C C . LEU A 1 134 ? -0.342 7.505 6.582 1.00 92.38 134 LEU A C 1
ATOM 1079 O O . LEU A 1 134 ? 0.493 7.144 5.759 1.00 92.38 134 LEU A O 1
ATOM 1083 N N . CYS A 1 135 ? -1.572 7.866 6.211 1.00 88.56 135 CYS A N 1
ATOM 1084 C CA . CYS A 1 135 ? -2.002 7.876 4.808 1.00 88.56 135 CYS A CA 1
ATOM 1085 C C . CYS A 1 135 ? -1.270 8.941 3.982 1.00 88.56 135 CYS A C 1
ATOM 1087 O O . CYS A 1 135 ? -0.887 8.682 2.841 1.00 88.56 135 CYS A O 1
ATOM 1089 N N . SER A 1 136 ? -1.023 10.118 4.560 1.00 88.62 136 SER A N 1
ATOM 1090 C CA . SER A 1 136 ? -0.247 11.186 3.912 1.00 88.62 136 SER A CA 1
ATOM 1091 C C . SER A 1 136 ? 1.210 10.771 3.668 1.00 88.62 136 SER A C 1
ATOM 1093 O O . SER A 1 136 ? 1.798 11.122 2.646 1.00 88.62 136 SER A O 1
ATOM 1095 N N . GLU A 1 137 ? 1.768 9.965 4.570 1.00 91.12 137 GLU A N 1
ATOM 1096 C CA . GLU A 1 137 ? 3.088 9.331 4.450 1.00 91.12 137 GLU A CA 1
ATOM 1097 C C . GLU A 1 137 ? 3.076 8.055 3.587 1.00 91.12 137 GLU A C 1
ATOM 1099 O O . GLU A 1 137 ? 4.112 7.413 3.413 1.00 91.12 137 GLU A O 1
ATOM 1104 N N . LYS A 1 138 ? 1.914 7.682 3.030 1.00 93.19 138 LYS A N 1
ATOM 1105 C CA . LYS A 1 138 ? 1.674 6.438 2.282 1.00 93.19 138 LYS A CA 1
ATOM 1106 C C . LYS A 1 138 ? 1.996 5.158 3.069 1.00 93.19 138 LYS A C 1
ATOM 1108 O O . LYS A 1 138 ? 2.323 4.129 2.487 1.00 93.19 138 LYS A O 1
ATOM 1113 N N . ASN A 1 139 ? 1.898 5.196 4.393 1.00 95.44 139 ASN A N 1
ATOM 1114 C CA . ASN A 1 139 ? 2.048 4.035 5.263 1.00 95.44 139 ASN A CA 1
ATOM 1115 C C . ASN A 1 139 ? 0.699 3.343 5.514 1.00 95.44 139 ASN A C 1
ATOM 1117 O O . ASN A 1 139 ? 0.176 3.319 6.634 1.00 95.44 139 ASN A O 1
ATOM 1121 N N . PHE A 1 140 ? 0.115 2.799 4.444 1.00 95.50 140 PHE A N 1
ATOM 1122 C CA . PHE A 1 140 ? -1.218 2.193 4.459 1.00 95.50 140 PHE A CA 1
ATOM 1123 C C . PHE A 1 140 ? -1.288 0.947 5.341 1.00 95.50 140 PHE A C 1
ATOM 1125 O O . PHE A 1 140 ? -2.276 0.746 6.050 1.00 95.50 140 PHE A O 1
ATOM 1132 N N . LEU A 1 141 ? -0.218 0.150 5.391 1.00 96.75 141 LEU A N 1
ATOM 1133 C CA . LEU A 1 141 ? -0.141 -1.029 6.250 1.00 96.75 141 LEU A CA 1
ATOM 1134 C C . LEU A 1 141 ? -0.280 -0.659 7.735 1.00 96.75 141 LEU A C 1
ATOM 1136 O O . LEU A 1 141 ? -1.058 -1.277 8.476 1.00 96.75 141 LEU A O 1
ATOM 1140 N N . LYS A 1 142 ? 0.439 0.377 8.187 1.00 97.62 142 LYS A N 1
ATOM 1141 C CA . LYS A 1 142 ? 0.341 0.846 9.573 1.00 97.62 142 LYS A CA 1
ATOM 1142 C C . LYS A 1 142 ? -0.999 1.524 9.846 1.00 97.62 142 LYS A C 1
ATOM 1144 O O . LYS A 1 142 ? -1.587 1.269 10.897 1.00 97.62 142 LYS A O 1
ATOM 1149 N N . ALA A 1 143 ? -1.506 2.319 8.904 1.00 97.62 143 ALA A N 1
ATOM 1150 C CA . ALA A 1 143 ? -2.829 2.934 9.004 1.00 97.62 143 ALA A CA 1
ATOM 1151 C C . ALA A 1 143 ? -3.925 1.872 9.205 1.00 97.62 143 ALA A C 1
ATOM 1153 O O . ALA A 1 143 ? -4.706 1.950 10.155 1.00 97.62 143 ALA A O 1
ATOM 1154 N N . ASN A 1 144 ? -3.921 0.819 8.385 1.00 97.62 144 ASN A N 1
ATOM 1155 C CA . ASN A 1 144 ? -4.867 -0.288 8.501 1.00 97.62 144 ASN A CA 1
ATOM 1156 C C . ASN A 1 144 ? -4.690 -1.054 9.820 1.00 97.62 144 ASN A C 1
ATOM 1158 O O . ASN A 1 144 ? -5.668 -1.409 10.474 1.00 97.62 144 ASN A O 1
ATOM 1162 N N . THR A 1 145 ? -3.447 -1.247 10.272 1.00 98.12 145 THR A N 1
ATOM 1163 C CA . THR A 1 145 ? -3.170 -1.845 11.588 1.00 98.12 145 THR A CA 1
ATOM 1164 C C . THR A 1 145 ? -3.830 -1.048 12.715 1.00 98.12 145 THR A C 1
ATOM 1166 O O . THR A 1 145 ? -4.478 -1.640 13.583 1.00 98.12 145 THR A O 1
ATOM 1169 N N . ASN A 1 146 ? -3.719 0.284 12.699 1.00 97.62 146 ASN A N 1
ATOM 1170 C CA . ASN A 1 146 ? -4.359 1.142 13.697 1.00 97.62 146 ASN A CA 1
ATOM 1171 C C . ASN A 1 146 ? -5.892 1.021 13.645 1.00 97.62 146 ASN A C 1
ATOM 1173 O O . ASN A 1 146 ? -6.527 0.901 14.694 1.00 97.62 146 ASN A O 1
ATOM 1177 N N . ILE A 1 147 ? -6.486 0.963 12.448 1.00 97.44 147 ILE A N 1
ATOM 1178 C CA . ILE A 1 147 ? -7.933 0.757 12.263 1.00 97.44 147 ILE A CA 1
ATOM 1179 C C . ILE A 1 147 ? -8.387 -0.593 12.828 1.00 97.44 147 ILE A C 1
ATOM 1181 O O . ILE A 1 147 ? -9.353 -0.647 13.590 1.00 97.44 147 ILE A O 1
ATOM 1185 N N . VAL A 1 148 ? -7.691 -1.686 12.509 1.00 97.44 148 VAL A N 1
ATOM 1186 C CA . VAL A 1 148 ? -8.025 -3.032 13.009 1.00 97.44 148 VAL A CA 1
ATOM 1187 C C . VAL A 1 148 ? -7.934 -3.086 14.535 1.00 97.44 148 VAL A C 1
ATOM 1189 O O . VAL A 1 148 ? -8.808 -3.658 15.197 1.00 97.44 148 VAL A O 1
ATOM 1192 N N . GLN A 1 149 ? -6.915 -2.454 15.120 1.00 97.62 149 GLN A N 1
ATOM 1193 C CA . GLN A 1 149 ? -6.778 -2.356 16.572 1.00 97.62 149 GLN A CA 1
ATOM 1194 C C . GLN A 1 149 ? -7.887 -1.508 17.203 1.00 97.62 149 GLN A C 1
ATOM 1196 O O . GLN A 1 149 ? -8.432 -1.910 18.231 1.00 97.62 149 GLN A O 1
ATOM 1201 N N . ALA A 1 150 ? -8.263 -0.386 16.586 1.00 96.06 150 ALA A N 1
ATOM 1202 C CA . ALA A 1 150 ? -9.368 0.452 17.045 1.00 96.06 150 ALA A CA 1
ATOM 1203 C C . ALA A 1 150 ? -10.696 -0.318 16.998 1.00 96.06 150 ALA A C 1
ATOM 1205 O O . ALA A 1 150 ? -11.424 -0.357 17.988 1.00 96.06 150 ALA A O 1
ATOM 1206 N N . LYS A 1 151 ? -10.959 -1.035 15.898 1.00 94.56 151 LYS A N 1
ATOM 1207 C CA . LYS A 1 151 ? -12.127 -1.913 15.735 1.00 94.56 151 LYS A CA 1
ATOM 1208 C C . LYS A 1 151 ? -12.175 -3.014 16.791 1.00 94.56 151 LYS A C 1
ATOM 1210 O O . LYS A 1 151 ? -13.247 -3.347 17.283 1.00 94.56 151 LYS A O 1
ATOM 1215 N N . THR A 1 152 ? -11.024 -3.587 17.135 1.00 95.25 152 THR A N 1
ATOM 1216 C CA . THR A 1 152 ? -10.916 -4.625 18.170 1.00 95.25 152 THR A CA 1
ATOM 1217 C C . THR A 1 152 ? -11.148 -4.047 19.563 1.00 95.25 152 THR A C 1
ATOM 1219 O O . THR A 1 152 ? -11.832 -4.665 20.367 1.00 95.25 152 THR A O 1
ATOM 1222 N N . ALA A 1 153 ? -10.620 -2.855 19.848 1.00 92.94 153 ALA A N 1
ATOM 1223 C CA . ALA A 1 153 ? -10.836 -2.165 21.118 1.00 92.94 153 ALA A CA 1
ATOM 1224 C C . ALA A 1 153 ? -12.284 -1.674 21.303 1.00 92.94 153 ALA A C 1
ATOM 1226 O O . ALA A 1 153 ? -12.719 -1.506 22.442 1.00 92.94 153 ALA A O 1
ATOM 1227 N N . ALA A 1 154 ? -13.000 -1.444 20.198 1.00 90.25 154 ALA A N 1
ATOM 1228 C CA . ALA A 1 154 ? -14.395 -1.017 20.176 1.00 90.25 154 ALA A CA 1
ATOM 1229 C C . ALA A 1 154 ? -15.404 -2.161 20.409 1.00 90.25 154 ALA A C 1
ATOM 1231 O O . A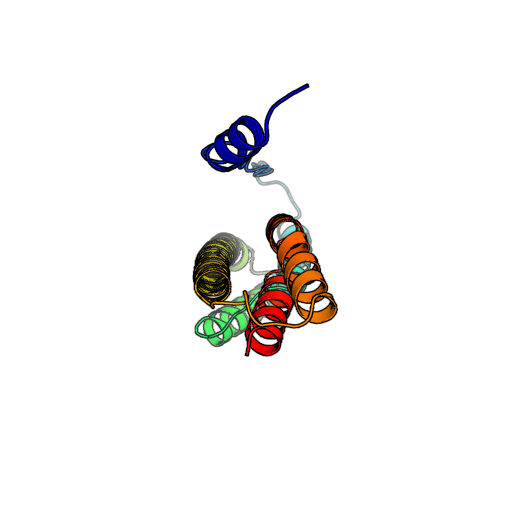LA A 1 154 ? -16.590 -1.891 20.580 1.00 90.25 154 ALA A O 1
ATOM 1232 N N . LYS A 1 155 ? -14.941 -3.417 20.408 1.00 84.31 155 LYS A N 1
ATOM 1233 C CA . LYS A 1 155 ? -15.722 -4.611 20.756 1.00 84.31 155 LYS A CA 1
ATOM 1234 C C . LYS A 1 155 ? -15.509 -4.995 22.223 1.00 84.31 155 LYS A C 1
ATOM 1236 O O . LYS A 1 155 ? -16.454 -5.579 22.788 1.00 84.31 155 LYS A O 1
#

Secondary structure (DSSP, 8-state):
---HHHHHTTSS--SS------------S-S-HHHHHHHHHHHHHHHHTTS--GGGHHHHHHHHHHHHHHHHHT-HHHHHHHHHHHHHHHHHHHHHHHHHHHHHHHHHHHS--TTS-HHHHHHHHHHHHTHHHHHHTT-HHHHHHHHHHHHHHT-